Protein AF-A0A2A7AE18-F1 (afdb_monomer_lite)

Organism: NCBI:txid853

Structure (mmCIF, N/CA/C/O backbone):
data_AF-A0A2A7AE18-F1
#
_entry.id   AF-A0A2A7AE18-F1
#
loop_
_atom_site.group_PDB
_atom_site.id
_atom_site.type_symbol
_atom_site.label_atom_id
_atom_site.label_alt_id
_atom_site.label_comp_id
_atom_site.label_asym_id
_atom_site.label_entity_id
_atom_site.label_seq_id
_atom_site.pdbx_PDB_ins_code
_atom_site.Cartn_x
_atom_site.Cartn_y
_atom_site.Cartn_z
_atom_site.occupancy
_atom_site.B_iso_or_equiv
_atom_site.auth_seq_id
_atom_site.auth_comp_id
_atom_site.auth_asym_id
_atom_site.auth_atom_id
_atom_site.pdbx_PDB_model_num
ATOM 1 N N . MET A 1 1 ? 14.161 -3.812 -20.152 1.00 60.28 1 MET A N 1
ATOM 2 C CA . MET A 1 1 ? 13.953 -3.475 -18.732 1.00 60.28 1 MET A CA 1
ATOM 3 C C . MET A 1 1 ? 12.588 -3.995 -18.345 1.00 60.28 1 MET A C 1
ATOM 5 O O . MET A 1 1 ? 11.680 -3.888 -19.164 1.00 60.28 1 MET A O 1
ATOM 9 N N . LYS A 1 2 ? 12.471 -4.636 -17.180 1.00 68.62 2 LYS A N 1
ATOM 10 C CA . LYS A 1 2 ? 11.150 -4.868 -16.589 1.00 68.62 2 LYS A CA 1
ATOM 11 C C . LYS A 1 2 ? 10.619 -3.498 -16.141 1.00 68.62 2 LYS A C 1
ATOM 13 O O . LYS A 1 2 ? 11.445 -2.670 -15.768 1.00 68.62 2 LYS A O 1
ATOM 18 N N . PRO A 1 3 ? 9.318 -3.208 -16.274 1.00 83.00 3 PRO A N 1
ATOM 19 C CA . PRO A 1 3 ? 8.774 -1.961 -15.760 1.00 83.00 3 PRO A CA 1
ATOM 20 C C . PRO A 1 3 ? 8.868 -1.972 -14.228 1.00 83.00 3 PRO A C 1
ATOM 22 O O . PRO A 1 3 ? 8.559 -2.984 -13.594 1.00 83.00 3 PRO A O 1
ATOM 25 N N . GLU A 1 4 ? 9.309 -0.851 -13.667 1.00 87.56 4 GLU A N 1
ATOM 26 C CA . GLU A 1 4 ? 9.551 -0.650 -12.236 1.00 87.56 4 GLU A CA 1
ATOM 27 C C . GLU A 1 4 ? 8.728 0.544 -11.733 1.00 87.56 4 GLU A C 1
ATOM 29 O O . GLU A 1 4 ? 8.354 1.424 -12.518 1.00 87.56 4 GLU A O 1
ATOM 34 N N . ILE A 1 5 ? 8.410 0.557 -10.440 1.00 87.06 5 ILE A N 1
ATOM 35 C CA . ILE A 1 5 ? 7.685 1.640 -9.765 1.00 87.06 5 ILE A CA 1
ATOM 36 C C . ILE A 1 5 ? 8.402 1.992 -8.460 1.00 87.06 5 ILE A C 1
ATOM 38 O O . ILE A 1 5 ? 8.854 1.107 -7.745 1.00 87.06 5 ILE A O 1
ATOM 42 N N . SER A 1 6 ? 8.488 3.280 -8.129 1.00 86.50 6 SER A N 1
ATOM 43 C CA . SER A 1 6 ? 9.035 3.692 -6.836 1.00 86.50 6 SER A CA 1
ATOM 44 C C . SER A 1 6 ? 8.120 3.287 -5.684 1.00 86.50 6 SER A C 1
ATOM 46 O O . SER A 1 6 ? 6.891 3.274 -5.825 1.00 86.50 6 SER A O 1
ATOM 48 N N . VAL A 1 7 ? 8.705 3.035 -4.511 1.00 85.88 7 VAL A N 1
ATOM 49 C CA . VAL A 1 7 ? 7.956 2.759 -3.271 1.00 85.88 7 VAL A CA 1
ATOM 50 C C . VAL A 1 7 ? 6.955 3.881 -2.990 1.00 85.88 7 VAL A C 1
ATOM 52 O O . VAL A 1 7 ? 5.776 3.629 -2.743 1.00 85.88 7 VAL A O 1
ATOM 55 N N . LYS A 1 8 ? 7.404 5.135 -3.131 1.00 83.25 8 LYS A N 1
ATOM 56 C CA . LYS A 1 8 ? 6.574 6.337 -2.993 1.00 83.25 8 LYS A CA 1
ATOM 57 C C . LYS A 1 8 ? 5.353 6.310 -3.911 1.00 83.25 8 LYS A C 1
ATOM 59 O O . LYS A 1 8 ? 4.239 6.574 -3.459 1.00 83.25 8 LYS A O 1
ATOM 64 N N . ASN A 1 9 ? 5.542 5.988 -5.192 1.00 85.06 9 ASN A N 1
ATOM 65 C CA . ASN A 1 9 ? 4.437 5.945 -6.146 1.00 85.06 9 ASN A CA 1
ATOM 66 C C . ASN A 1 9 ? 3.481 4.790 -5.844 1.00 85.06 9 ASN A C 1
ATOM 68 O O . ASN A 1 9 ? 2.273 4.983 -5.948 1.00 85.06 9 ASN A O 1
ATOM 72 N N . LEU A 1 10 ? 3.984 3.622 -5.432 1.00 90.56 10 LEU A N 1
ATOM 73 C CA . LEU A 1 10 ? 3.121 2.508 -5.041 1.00 90.56 10 LEU A CA 1
ATOM 74 C C . LEU A 1 10 ? 2.254 2.863 -3.825 1.00 90.56 10 LEU A C 1
ATOM 76 O O . LEU A 1 10 ? 1.040 2.678 -3.882 1.00 90.56 10 LEU A O 1
ATOM 80 N N . LEU A 1 11 ? 2.851 3.411 -2.760 1.00 89.19 11 LEU A N 1
ATOM 81 C CA . LEU A 1 11 ? 2.122 3.842 -1.560 1.00 89.19 11 LEU A CA 1
ATOM 82 C C . LEU A 1 11 ? 1.065 4.895 -1.902 1.00 89.19 11 LEU A C 1
ATOM 84 O O . LEU A 1 11 ? -0.086 4.786 -1.481 1.00 89.19 11 LEU A O 1
ATOM 88 N N . MET A 1 12 ? 1.427 5.874 -2.734 1.00 87.25 12 MET A N 1
ATOM 89 C CA . MET A 1 12 ? 0.493 6.894 -3.201 1.00 87.25 12 MET A CA 1
ATOM 90 C C . MET A 1 12 ? -0.703 6.277 -3.936 1.00 87.25 12 MET A C 1
ATOM 92 O O . MET A 1 12 ? -1.846 6.614 -3.636 1.00 87.25 12 MET A O 1
ATOM 96 N N . GLN A 1 13 ? -0.461 5.356 -4.873 1.00 91.50 13 GLN A N 1
ATOM 97 C CA . GLN A 1 13 ? -1.529 4.698 -5.633 1.00 91.50 13 GLN A CA 1
ATOM 98 C C . GLN A 1 13 ? -2.395 3.792 -4.749 1.00 91.50 13 GLN A C 1
ATOM 100 O O . GLN A 1 13 ? -3.616 3.752 -4.916 1.00 91.50 13 GLN A O 1
ATOM 105 N N . ALA A 1 14 ? -1.799 3.110 -3.768 1.00 93.75 14 ALA A N 1
ATOM 106 C CA . ALA A 1 14 ? -2.536 2.302 -2.803 1.00 93.75 14 ALA A CA 1
ATOM 107 C C . ALA A 1 14 ? -3.496 3.168 -1.979 1.00 93.75 14 ALA A C 1
ATOM 109 O O . ALA A 1 14 ? -4.699 2.906 -1.965 1.00 93.75 14 ALA A O 1
ATOM 110 N N . PHE A 1 15 ? -3.012 4.259 -1.386 1.00 91.88 15 PHE A N 1
ATOM 111 C CA . PHE A 1 15 ? -3.865 5.145 -0.597 1.00 91.88 15 PHE A CA 1
ATOM 112 C C . PHE A 1 15 ? -4.904 5.883 -1.447 1.00 91.88 15 PHE A C 1
ATOM 114 O O . PHE A 1 15 ? -6.043 6.041 -1.013 1.00 91.88 15 PHE A O 1
ATOM 121 N N . LEU A 1 16 ? -4.572 6.271 -2.682 1.00 91.69 16 LEU A N 1
ATOM 122 C CA . LEU A 1 16 ? -5.553 6.836 -3.614 1.00 91.69 16 LEU A CA 1
ATOM 123 C C . LEU A 1 16 ? -6.672 5.853 -3.936 1.00 91.69 16 LEU A C 1
ATOM 125 O O . LEU A 1 16 ? -7.844 6.227 -3.919 1.00 91.69 16 LEU A O 1
ATOM 129 N N . THR A 1 17 ? -6.320 4.592 -4.171 1.00 94.81 17 THR A N 1
ATOM 130 C CA . THR A 1 17 ? -7.306 3.532 -4.379 1.00 94.81 17 THR A CA 1
ATOM 131 C C . THR A 1 17 ? -8.185 3.358 -3.137 1.00 94.81 17 THR A C 1
ATOM 133 O O . THR A 1 17 ? -9.407 3.252 -3.254 1.00 94.81 17 THR A O 1
ATOM 136 N N . GLY A 1 18 ? -7.587 3.383 -1.942 1.00 93.44 18 GLY A N 1
ATOM 137 C CA . GLY A 1 18 ? -8.306 3.343 -0.669 1.00 93.44 18 GLY A CA 1
ATOM 138 C C . GLY A 1 18 ? -9.305 4.491 -0.513 1.00 93.44 18 GLY A C 1
ATOM 139 O O . GLY A 1 18 ? -10.464 4.252 -0.167 1.00 93.44 18 GLY A O 1
ATOM 140 N N . TRP A 1 19 ? -8.899 5.720 -0.842 1.00 93.06 19 TRP A N 1
ATOM 141 C CA . TRP A 1 19 ? -9.779 6.890 -0.818 1.00 93.06 19 TRP A CA 1
ATOM 142 C C . TRP A 1 19 ? -10.912 6.790 -1.846 1.00 93.06 19 TRP A C 1
ATOM 144 O O . TRP A 1 19 ? -12.069 7.031 -1.498 1.00 93.06 19 TRP A O 1
ATOM 154 N N . GLU A 1 20 ? -10.624 6.379 -3.085 1.00 93.12 20 GLU A N 1
ATOM 155 C CA . GLU A 1 20 ? -11.638 6.188 -4.135 1.00 93.12 20 GLU A CA 1
ATOM 156 C C . GLU A 1 20 ? -12.726 5.185 -3.733 1.00 93.12 20 GLU A C 1
ATOM 158 O O . GLU A 1 20 ? -13.896 5.366 -4.079 1.00 93.12 20 GLU A O 1
ATOM 163 N N . ARG A 1 21 ? -12.353 4.152 -2.967 1.00 92.12 21 ARG A N 1
ATOM 164 C CA . ARG A 1 21 ? -13.270 3.125 -2.446 1.00 92.12 21 ARG A CA 1
ATOM 165 C C . ARG A 1 21 ? -13.933 3.501 -1.119 1.00 92.12 21 ARG A C 1
ATOM 167 O O . ARG A 1 21 ? -14.802 2.762 -0.659 1.00 92.12 21 ARG A O 1
ATOM 174 N N . SER A 1 22 ? -13.521 4.600 -0.494 1.00 89.38 22 SER A N 1
ATOM 175 C CA . SER A 1 22 ? -14.095 5.071 0.766 1.00 89.38 22 SER A CA 1
ATOM 176 C C . SER A 1 22 ? -15.445 5.766 0.550 1.00 89.38 22 SER A C 1
ATOM 178 O O . SER A 1 22 ? -15.900 5.970 -0.576 1.00 89.38 22 SER A O 1
ATOM 180 N N . ASP A 1 23 ? -16.086 6.178 1.642 1.00 90.69 23 ASP A N 1
ATOM 181 C CA . ASP A 1 23 ? -17.271 7.039 1.592 1.00 90.69 23 ASP A CA 1
ATOM 182 C C . ASP A 1 23 ? -16.954 8.496 1.203 1.00 90.69 23 ASP A C 1
ATOM 184 O O . ASP A 1 23 ? -17.877 9.299 1.044 1.00 90.69 23 ASP A O 1
ATOM 188 N N . LYS A 1 24 ? -15.664 8.832 1.034 1.00 89.06 24 LYS A N 1
ATOM 189 C CA . LYS A 1 24 ? -15.155 10.172 0.707 1.00 89.06 24 LYS A CA 1
ATOM 190 C C . LYS A 1 24 ? -15.647 11.235 1.696 1.00 89.06 24 LYS A C 1
ATOM 192 O O . LYS A 1 24 ? -15.893 12.382 1.323 1.00 89.06 24 LYS A O 1
ATOM 197 N N . SER A 1 25 ? -15.789 10.847 2.965 1.00 87.81 25 SER A N 1
ATOM 198 C CA . SER A 1 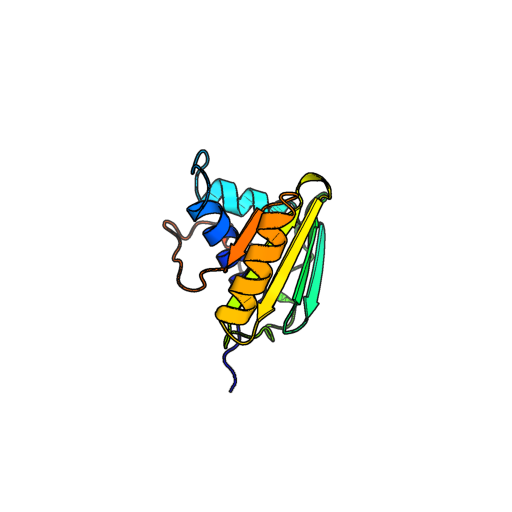25 ? -16.176 11.734 4.070 1.00 87.81 25 SER A CA 1
ATOM 199 C C . SER A 1 25 ? -15.150 12.838 4.351 1.00 87.81 25 SER A C 1
ATOM 201 O O . SER A 1 25 ? -15.529 13.913 4.816 1.00 87.81 25 SER A O 1
ATOM 203 N N . ILE A 1 26 ? -13.878 12.595 4.023 1.00 87.38 26 ILE A N 1
ATOM 204 C CA . ILE A 1 26 ? -12.787 13.575 4.058 1.00 87.38 26 ILE A CA 1
ATOM 205 C C . ILE A 1 26 ? -12.200 13.802 2.661 1.00 87.38 26 ILE A C 1
ATOM 207 O O . ILE A 1 26 ? -12.348 12.977 1.751 1.00 87.38 26 ILE A O 1
ATOM 211 N N . SER A 1 27 ? -11.519 14.936 2.486 1.00 87.31 27 SER A N 1
ATOM 212 C CA . SER A 1 27 ? -10.900 15.281 1.201 1.00 87.31 27 SER A CA 1
ATOM 213 C C . SER A 1 27 ? -9.773 14.310 0.821 1.00 87.31 27 SER A C 1
ATOM 215 O O . SER A 1 27 ? -9.129 13.727 1.693 1.00 87.31 27 SER A O 1
ATOM 217 N N . GLN A 1 28 ? -9.510 14.162 -0.485 1.00 85.69 28 GLN A N 1
ATOM 218 C CA . GLN A 1 28 ? -8.424 13.312 -0.996 1.00 85.69 28 GLN A CA 1
ATOM 219 C C . GLN A 1 28 ? -7.078 13.670 -0.349 1.00 85.69 28 GLN A C 1
ATOM 221 O O . GLN A 1 28 ? -6.341 12.790 0.083 1.00 85.69 28 GLN A O 1
ATOM 226 N N . ASP A 1 29 ? -6.774 14.961 -0.226 1.00 83.38 29 ASP A N 1
ATOM 227 C CA . ASP A 1 29 ? -5.518 15.424 0.364 1.00 83.38 29 ASP A CA 1
ATOM 228 C C . ASP A 1 29 ? -5.420 15.121 1.862 1.00 83.38 29 ASP A C 1
ATOM 230 O O . ASP A 1 29 ? -4.373 14.670 2.324 1.00 83.38 29 ASP A O 1
ATOM 234 N N . GLU A 1 30 ? -6.506 15.322 2.610 1.00 83.94 30 GLU A N 1
ATOM 235 C CA . GLU A 1 30 ? -6.568 15.018 4.044 1.00 83.94 30 GLU A CA 1
ATOM 236 C C . GLU A 1 30 ? -6.377 13.520 4.310 1.00 83.94 30 GLU A C 1
ATOM 238 O O . GLU A 1 30 ? -5.590 13.147 5.180 1.00 83.94 30 GLU A O 1
ATOM 243 N N . TYR A 1 31 ? -7.010 12.663 3.503 1.00 86.06 31 TYR A N 1
ATOM 244 C CA . TYR A 1 31 ? -6.843 11.212 3.593 1.00 86.06 31 TYR A CA 1
ATOM 245 C C . TYR A 1 31 ? -5.392 10.791 3.351 1.00 86.06 31 TYR A C 1
ATOM 247 O O . TYR A 1 31 ? -4.812 10.053 4.145 1.00 86.06 31 TYR A O 1
ATOM 255 N N . LEU A 1 32 ? -4.783 11.282 2.269 1.00 83.56 32 LEU A N 1
ATOM 256 C CA . LEU A 1 32 ? -3.423 10.896 1.887 1.00 83.56 32 LEU A CA 1
ATOM 257 C C . LEU A 1 32 ? -2.386 11.386 2.893 1.00 83.56 32 LEU A C 1
ATOM 259 O O . LEU A 1 32 ? -1.443 10.662 3.198 1.00 83.56 32 LEU A O 1
ATOM 263 N N . GLN A 1 33 ? -2.557 12.597 3.425 1.00 76.94 33 GLN A N 1
ATOM 264 C CA . GLN A 1 33 ? -1.690 13.109 4.484 1.00 76.94 33 GLN A CA 1
ATOM 265 C C . GLN A 1 33 ? -1.796 12.272 5.755 1.00 76.94 33 GLN A C 1
ATOM 267 O O . GLN A 1 33 ? -0.765 11.905 6.312 1.00 76.94 33 GLN A O 1
ATOM 272 N N . SER A 1 34 ? -3.013 11.913 6.166 1.00 80.00 34 SER A N 1
ATOM 273 C CA . SER A 1 34 ? -3.216 11.060 7.336 1.00 80.00 34 SER A CA 1
ATOM 274 C C . SER A 1 34 ? -2.596 9.673 7.154 1.00 80.00 34 SER A C 1
ATOM 276 O O . SER A 1 34 ? -1.946 9.188 8.070 1.00 80.00 34 SER A O 1
ATOM 278 N N . ALA A 1 35 ? -2.765 9.044 5.987 1.00 78.94 35 ALA A N 1
ATOM 279 C CA . ALA A 1 35 ? -2.273 7.688 5.729 1.00 78.94 35 ALA A CA 1
ATOM 280 C C . ALA A 1 35 ? -0.738 7.598 5.686 1.00 78.94 35 ALA A C 1
ATOM 282 O O . ALA A 1 35 ? -0.157 6.596 6.091 1.00 78.94 35 ALA A O 1
ATOM 283 N N . ILE A 1 36 ? -0.067 8.649 5.208 1.00 74.50 36 ILE A N 1
ATOM 284 C CA . ILE A 1 36 ? 1.399 8.690 5.137 1.00 74.50 36 ILE A CA 1
ATOM 285 C C . ILE A 1 36 ? 2.009 8.990 6.511 1.00 74.50 36 ILE A C 1
ATOM 287 O O . ILE A 1 36 ? 3.006 8.379 6.885 1.00 74.50 36 ILE A O 1
ATOM 291 N N . GLN A 1 37 ? 1.414 9.918 7.267 1.00 68.25 37 GLN A N 1
ATOM 292 C CA . GLN A 1 37 ? 1.968 10.401 8.537 1.00 68.25 37 GLN A CA 1
ATOM 293 C C . GLN A 1 37 ? 1.923 9.376 9.672 1.00 68.25 37 GLN A C 1
ATOM 295 O O . GLN A 1 37 ? 2.522 9.632 10.707 1.00 68.25 37 GLN A O 1
ATOM 300 N N . VAL A 1 38 ? 1.227 8.250 9.513 1.00 72.94 38 VAL A N 1
ATOM 301 C CA . VAL A 1 38 ? 1.108 7.226 10.563 1.00 72.94 38 VAL A CA 1
ATOM 302 C C . VAL A 1 38 ? 2.096 6.075 10.408 1.00 72.94 38 VAL A C 1
ATOM 304 O O . VAL A 1 38 ? 2.261 5.315 11.347 1.00 72.94 38 VAL A O 1
ATOM 307 N N . ILE A 1 39 ? 2.780 5.926 9.272 1.00 77.62 39 ILE A N 1
ATOM 308 C CA . ILE A 1 39 ? 3.712 4.804 9.059 1.00 77.62 39 ILE A CA 1
ATOM 309 C C . ILE A 1 39 ? 4.917 4.974 9.989 1.00 77.62 39 ILE A C 1
ATOM 311 O O . ILE A 1 39 ? 5.582 5.986 9.878 1.00 77.62 39 ILE A O 1
ATOM 315 N N . GLU A 1 40 ? 5.234 4.032 10.876 1.00 76.56 40 GLU A N 1
ATOM 316 C CA . GLU A 1 40 ? 6.444 4.076 11.726 1.00 76.56 40 GLU A CA 1
ATOM 317 C C . GLU A 1 40 ? 7.563 3.190 11.168 1.00 76.56 40 GLU A C 1
ATOM 319 O O . GLU A 1 40 ? 8.726 3.590 11.129 1.00 76.56 40 GLU A O 1
ATOM 324 N N . VAL A 1 41 ? 7.212 1.992 10.700 1.00 80.94 41 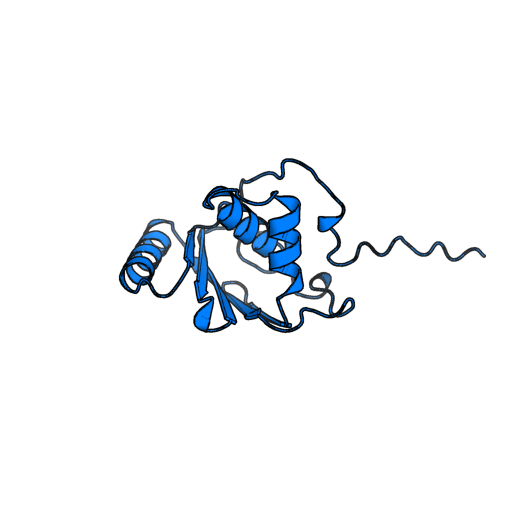VAL A N 1
ATOM 325 C CA . VAL A 1 41 ? 8.157 1.032 10.119 1.00 80.94 41 VAL A CA 1
ATOM 326 C C . VAL A 1 41 ? 7.734 0.729 8.694 1.00 80.94 41 VAL A C 1
ATOM 328 O O . VAL A 1 41 ? 6.558 0.491 8.439 1.00 80.94 41 VAL A O 1
ATOM 331 N N . LEU A 1 42 ? 8.702 0.696 7.775 1.00 84.75 42 LEU A N 1
ATOM 332 C CA . LEU A 1 42 ? 8.493 0.302 6.385 1.00 84.75 42 LEU A CA 1
ATOM 333 C C . LEU A 1 42 ? 9.572 -0.699 5.960 1.00 84.75 42 LEU A C 1
ATOM 335 O O . LEU A 1 42 ? 10.767 -0.402 6.001 1.00 84.75 42 LEU A O 1
ATOM 339 N N . GLN A 1 43 ? 9.150 -1.889 5.546 1.00 84.75 43 GLN A N 1
ATOM 340 C CA . GLN A 1 43 ? 10.008 -2.921 4.968 1.00 84.75 43 GLN A CA 1
ATOM 341 C C . GLN A 1 43 ? 9.618 -3.136 3.510 1.00 84.75 43 GLN A C 1
ATOM 343 O O . GLN A 1 43 ? 8.436 -3.239 3.184 1.00 84.75 43 GLN A O 1
ATOM 348 N N . VAL A 1 44 ? 10.617 -3.182 2.630 1.00 86.94 44 VAL A N 1
ATOM 349 C CA . VAL A 1 44 ? 10.409 -3.205 1.180 1.00 86.94 44 VAL A CA 1
ATOM 350 C C . VAL A 1 44 ? 11.233 -4.316 0.545 1.00 86.94 44 VAL A C 1
ATOM 352 O O . VAL A 1 44 ? 12.452 -4.378 0.695 1.00 86.94 44 VAL A O 1
ATOM 355 N N . GLU A 1 45 ? 10.551 -5.154 -0.222 1.00 88.38 45 GLU A N 1
ATOM 356 C CA . GLU A 1 45 ? 11.094 -6.154 -1.132 1.00 88.38 45 GLU A CA 1
ATOM 357 C C . GLU A 1 45 ? 10.471 -5.957 -2.528 1.00 88.38 45 GLU A C 1
ATOM 359 O O . GLU A 1 45 ? 9.382 -5.393 -2.635 1.00 88.38 45 GLU A O 1
ATOM 364 N N . PRO A 1 46 ? 11.077 -6.466 -3.622 1.00 88.94 46 PRO A N 1
ATOM 365 C CA . PRO A 1 46 ? 10.577 -6.246 -4.989 1.00 88.94 46 PRO A CA 1
ATOM 366 C C . PRO A 1 46 ? 9.103 -6.613 -5.231 1.00 88.94 46 PRO A C 1
ATOM 368 O O . PRO A 1 46 ? 8.481 -6.109 -6.170 1.00 88.94 46 PRO A O 1
ATOM 371 N N . GLU A 1 47 ? 8.559 -7.517 -4.412 1.00 93.12 47 GLU A N 1
ATOM 372 C CA . GLU A 1 47 ? 7.199 -8.048 -4.512 1.00 93.12 47 GLU A CA 1
ATOM 373 C C . GLU A 1 47 ? 6.371 -7.833 -3.234 1.00 93.12 47 GLU A C 1
ATOM 375 O O . GLU A 1 47 ? 5.209 -8.228 -3.208 1.00 93.12 47 GLU A O 1
ATOM 380 N N . ASN A 1 48 ? 6.924 -7.224 -2.182 1.00 91.38 48 ASN A N 1
ATOM 381 C CA . ASN A 1 48 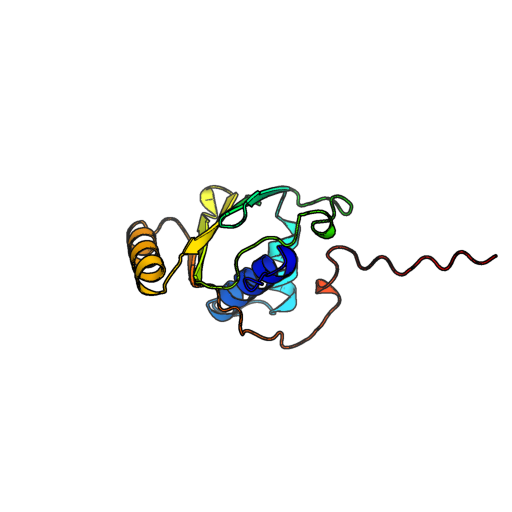? 6.243 -7.065 -0.898 1.00 91.38 48 ASN A CA 1
ATOM 382 C C . ASN A 1 48 ? 6.614 -5.730 -0.247 1.00 91.38 48 ASN A C 1
ATOM 384 O O . ASN A 1 48 ? 7.784 -5.376 -0.153 1.00 91.38 48 ASN A O 1
ATOM 388 N N . VAL A 1 49 ? 5.609 -5.003 0.223 1.00 91.31 49 VAL A N 1
ATOM 389 C CA . VAL A 1 49 ? 5.784 -3.855 1.108 1.00 91.31 49 VAL A CA 1
ATOM 390 C C . VAL A 1 49 ? 5.018 -4.146 2.384 1.00 91.31 49 VAL A C 1
ATOM 392 O O . VAL A 1 49 ? 3.827 -4.438 2.323 1.00 91.31 49 VAL A O 1
ATOM 395 N N . TYR A 1 50 ? 5.682 -4.044 3.525 1.00 90.31 50 TYR A N 1
ATOM 396 C CA . TYR A 1 50 ? 5.076 -4.188 4.842 1.00 90.31 50 TYR A CA 1
ATOM 397 C C . TYR A 1 50 ? 5.255 -2.898 5.631 1.00 90.31 50 TYR A C 1
ATOM 399 O O . TYR A 1 50 ? 6.348 -2.326 5.639 1.00 90.31 50 TYR A O 1
ATOM 407 N N . ALA A 1 51 ? 4.192 -2.453 6.292 1.00 88.75 51 ALA A N 1
ATOM 408 C CA . ALA A 1 51 ? 4.192 -1.246 7.094 1.00 88.75 51 ALA A CA 1
ATOM 409 C C . ALA A 1 51 ? 3.461 -1.451 8.421 1.00 88.75 51 ALA A C 1
ATOM 411 O O . ALA A 1 51 ? 2.385 -2.047 8.453 1.00 88.75 51 ALA A O 1
ATOM 412 N N . GLU A 1 52 ? 4.024 -0.895 9.490 1.00 85.44 52 GLU A N 1
ATOM 413 C CA . GLU A 1 52 ? 3.373 -0.783 10.800 1.00 85.44 52 GLU A CA 1
ATOM 414 C C . GLU A 1 52 ? 3.023 0.683 11.055 1.00 85.44 52 GLU A C 1
ATOM 416 O O . GLU A 1 52 ? 3.840 1.578 10.815 1.00 85.44 52 GLU A O 1
ATOM 421 N N . GLU A 1 53 ? 1.800 0.926 11.517 1.00 79.56 53 GLU A N 1
ATOM 422 C CA . GLU A 1 53 ? 1.323 2.235 11.943 1.00 79.56 53 GLU A CA 1
ATOM 423 C C . GLU A 1 53 ? 1.788 2.530 13.378 1.00 79.56 53 GLU A C 1
ATOM 425 O O . GLU A 1 53 ? 1.783 1.670 14.258 1.00 79.56 53 GLU A O 1
ATOM 430 N N . GLY A 1 54 ? 2.171 3.777 13.621 1.00 73.38 54 GLY A N 1
ATOM 431 C CA . GLY A 1 54 ? 2.716 4.264 14.877 1.00 73.38 54 GLY A CA 1
ATOM 432 C C . GLY A 1 54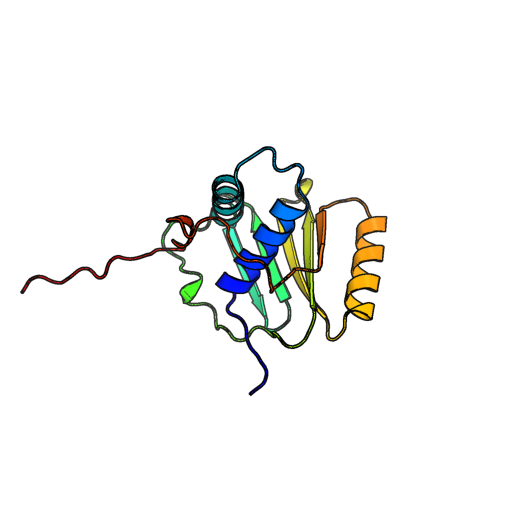 ? 2.771 5.791 14.912 1.00 73.38 54 GLY A C 1
ATOM 433 O O . GLY A 1 54 ? 1.873 6.465 14.407 1.00 73.38 54 GLY A O 1
ATOM 434 N N . LEU A 1 55 ? 3.805 6.378 15.524 1.00 65.50 55 LEU A N 1
ATOM 435 C CA . LEU A 1 55 ? 3.914 7.848 15.666 1.00 65.50 55 LEU A CA 1
ATOM 436 C C . LEU A 1 55 ? 4.284 8.590 14.364 1.00 65.50 55 LEU A C 1
ATOM 438 O O . LEU A 1 55 ? 4.416 9.817 14.388 1.00 65.50 55 LEU A O 1
ATOM 442 N N . GLY A 1 56 ? 4.425 7.858 13.257 1.00 63.47 56 GLY A N 1
ATOM 443 C CA . GLY A 1 56 ? 4.836 8.377 11.960 1.00 63.47 56 GLY A CA 1
ATOM 444 C C . GLY A 1 56 ? 6.339 8.337 11.724 1.00 63.47 56 GLY A C 1
ATOM 445 O O . GLY A 1 56 ? 7.133 8.386 12.665 1.00 63.47 56 GLY A O 1
ATOM 446 N N . LEU A 1 57 ? 6.729 8.307 10.447 1.00 60.59 57 LEU A N 1
ATOM 447 C CA . LEU A 1 57 ? 8.090 8.546 9.991 1.00 60.59 57 LEU A CA 1
ATOM 448 C C . LEU A 1 57 ? 8.374 9.997 10.370 1.00 60.59 57 LEU A C 1
ATOM 450 O O . LEU A 1 57 ? 7.899 10.924 9.712 1.00 60.59 57 LEU A O 1
ATOM 454 N N . THR A 1 58 ? 9.066 10.212 11.488 1.00 52.94 58 THR A N 1
ATOM 455 C CA . THR A 1 58 ? 9.466 11.556 11.903 1.00 52.94 58 THR A CA 1
ATOM 456 C C . THR A 1 58 ? 10.258 12.174 10.759 1.00 52.94 58 THR A C 1
ATOM 458 O O . THR A 1 58 ? 11.246 11.571 10.350 1.00 52.94 58 THR A O 1
ATOM 461 N N . ASP A 1 59 ? 9.798 13.322 10.239 1.00 52.19 59 ASP A N 1
ATOM 462 C CA . ASP A 1 59 ? 10.423 14.108 9.159 1.00 52.19 59 ASP A CA 1
ATOM 463 C C . ASP A 1 59 ? 11.956 13.921 9.139 1.00 52.19 59 ASP A C 1
ATOM 465 O O . ASP A 1 59 ? 12.670 14.538 9.938 1.00 52.19 59 ASP A O 1
ATOM 469 N N . GLY A 1 60 ? 12.466 13.036 8.271 1.00 50.00 60 GLY A N 1
ATOM 470 C CA . GLY A 1 60 ? 13.902 12.745 8.192 1.00 50.00 60 GLY A CA 1
ATOM 471 C C . GLY A 1 60 ? 14.321 11.341 7.737 1.00 50.00 60 GLY A C 1
ATOM 472 O O . GLY A 1 60 ? 15.411 11.223 7.187 1.00 50.00 60 GLY A O 1
ATOM 473 N N . ASP A 1 61 ? 13.496 10.301 7.896 1.00 52.12 61 ASP A N 1
ATOM 474 C CA . ASP A 1 61 ? 13.802 8.947 7.383 1.00 52.12 61 ASP A CA 1
ATOM 475 C C . ASP A 1 61 ? 13.242 8.757 5.961 1.00 52.12 61 ASP A C 1
ATOM 477 O O . ASP A 1 61 ? 12.330 7.967 5.716 1.00 52.12 61 ASP A O 1
ATOM 481 N N . GLU A 1 62 ? 13.751 9.568 5.027 1.00 54.97 62 GLU A N 1
ATOM 482 C CA . GLU A 1 62 ? 13.283 9.688 3.642 1.00 54.97 62 GLU A CA 1
ATOM 483 C C . GLU A 1 62 ? 13.056 8.314 2.969 1.00 54.97 62 GLU A C 1
ATOM 485 O O . GLU A 1 62 ? 13.987 7.545 2.720 1.00 54.97 62 GLU A O 1
ATOM 490 N N . VAL A 1 63 ? 11.802 8.038 2.579 1.00 55.31 63 VAL A N 1
ATOM 491 C CA . VAL A 1 63 ? 11.426 6.911 1.693 1.00 55.31 63 VAL A CA 1
ATOM 492 C C . VAL A 1 63 ? 12.164 6.996 0.346 1.00 55.31 63 VAL A C 1
ATOM 494 O O . VAL A 1 63 ? 12.310 5.989 -0.341 1.00 55.31 63 VAL A O 1
ATOM 497 N N . ASP A 1 64 ? 12.696 8.173 -0.001 1.00 54.38 64 ASP A N 1
ATOM 498 C CA . ASP A 1 64 ? 13.505 8.433 -1.197 1.00 54.38 64 ASP A CA 1
ATOM 499 C C . ASP A 1 64 ? 14.858 7.679 -1.204 1.00 54.38 64 ASP A C 1
ATOM 501 O O . ASP A 1 64 ? 15.552 7.669 -2.222 1.00 54.38 64 ASP A O 1
ATOM 505 N N . HIS A 1 65 ? 15.259 7.039 -0.096 1.00 55.91 65 HIS A N 1
ATOM 506 C CA . HIS A 1 65 ? 16.444 6.170 -0.035 1.00 55.91 65 HIS A CA 1
ATOM 507 C C . HIS A 1 65 ? 16.149 4.685 -0.299 1.00 55.91 65 HIS A C 1
ATOM 509 O O . HIS A 1 65 ? 17.090 3.896 -0.421 1.00 55.91 65 HIS A O 1
ATOM 515 N N . LEU A 1 66 ? 14.875 4.283 -0.351 1.00 61.44 66 LEU A N 1
ATOM 516 C CA . LEU A 1 66 ? 14.492 2.901 -0.632 1.00 61.44 66 LEU A CA 1
ATOM 517 C C . LEU A 1 66 ? 14.580 2.656 -2.141 1.00 61.44 66 LEU A C 1
ATOM 519 O O . LEU A 1 66 ? 14.000 3.398 -2.925 1.00 61.44 66 LEU A O 1
ATOM 523 N N . ASP A 1 67 ? 15.331 1.626 -2.539 1.00 58.75 67 ASP A N 1
ATOM 524 C CA . ASP A 1 67 ? 15.531 1.252 -3.942 1.00 58.75 67 ASP A CA 1
ATOM 525 C C . ASP A 1 67 ? 14.183 1.154 -4.688 1.00 58.75 67 ASP A C 1
ATOM 527 O O . ASP A 1 67 ? 13.290 0.405 -4.287 1.00 58.75 67 ASP A O 1
ATOM 531 N N . ASP A 1 68 ? 14.064 1.853 -5.821 1.00 65.50 68 ASP A N 1
ATOM 532 C CA . ASP A 1 68 ? 12.882 1.891 -6.705 1.00 65.50 68 ASP A CA 1
ATOM 533 C C . ASP A 1 68 ? 12.599 0.553 -7.432 1.00 65.50 68 ASP A C 1
ATOM 535 O O . ASP A 1 68 ? 11.913 0.504 -8.454 1.00 65.50 68 ASP A O 1
ATOM 539 N N . LEU A 1 69 ? 13.133 -0.564 -6.939 1.00 73.38 69 LEU A N 1
ATOM 540 C CA . LEU A 1 69 ? 13.155 -1.858 -7.624 1.00 73.38 69 LEU A CA 1
ATOM 541 C C . LEU A 1 69 ? 11.883 -2.686 -7.380 1.00 73.38 69 LEU A C 1
ATOM 543 O O . LEU A 1 69 ? 11.943 -3.917 -7.282 1.00 73.38 69 LEU A O 1
ATOM 547 N N . LEU A 1 70 ? 10.724 -2.031 -7.277 1.00 88.38 70 LEU A N 1
ATOM 548 C CA . LEU A 1 70 ? 9.441 -2.723 -7.191 1.00 88.38 70 LEU A CA 1
ATOM 549 C C . LEU A 1 70 ? 8.912 -3.070 -8.574 1.00 88.38 70 LEU A C 1
ATOM 551 O O . LEU A 1 70 ? 9.030 -2.305 -9.532 1.00 88.38 70 LEU A O 1
ATOM 555 N N . ARG A 1 71 ? 8.255 -4.223 -8.674 1.00 90.12 71 ARG A N 1
ATOM 556 C CA . ARG A 1 71 ? 7.661 -4.683 -9.931 1.00 90.12 71 ARG A CA 1
ATOM 557 C C . ARG A 1 71 ? 6.459 -3.833 -10.340 1.00 90.12 71 ARG A C 1
ATOM 559 O O . ARG A 1 71 ? 5.540 -3.613 -9.556 1.00 90.12 71 ARG A O 1
ATOM 566 N N . ALA A 1 72 ? 6.404 -3.447 -11.613 1.00 89.44 72 ALA A N 1
ATOM 567 C CA . ALA A 1 72 ? 5.233 -2.800 -12.215 1.00 89.44 72 ALA A CA 1
ATOM 568 C C . ALA A 1 72 ? 4.585 -3.641 -13.337 1.00 89.44 72 ALA A C 1
ATOM 570 O O . ALA A 1 72 ? 3.721 -3.156 -14.061 1.00 89.44 72 ALA A O 1
ATOM 571 N N . ASP A 1 73 ? 4.986 -4.908 -13.498 1.00 90.69 73 ASP A N 1
ATOM 572 C CA . ASP A 1 73 ? 4.505 -5.833 -14.539 1.00 90.69 73 ASP A CA 1
ATOM 573 C C . ASP A 1 73 ? 3.401 -6.797 -14.069 1.00 90.69 73 ASP A C 1
ATOM 575 O O . ASP A 1 73 ? 3.232 -7.866 -14.650 1.00 90.69 73 ASP A O 1
ATOM 579 N N . GLY A 1 74 ? 2.652 -6.445 -13.023 1.00 93.06 74 GLY A N 1
ATOM 580 C CA . GLY A 1 74 ? 1.631 -7.322 -12.446 1.00 93.06 74 GLY A CA 1
ATOM 581 C C . GLY A 1 74 ? 0.540 -6.556 -11.713 1.00 93.06 74 GLY A C 1
ATOM 582 O O . GLY A 1 74 ? 0.136 -5.476 -12.145 1.00 93.06 74 GLY A O 1
ATOM 583 N N . GLN A 1 75 ? 0.026 -7.132 -10.633 1.00 96.12 75 GLN A N 1
ATOM 584 C CA . GLN A 1 75 ? -1.034 -6.550 -9.812 1.00 96.12 75 GLN A CA 1
ATOM 585 C C . GLN A 1 75 ? -0.568 -6.435 -8.370 1.00 96.12 75 GLN A C 1
ATOM 587 O O . GLN A 1 75 ? -0.018 -7.385 -7.825 1.00 96.12 75 GLN A O 1
ATOM 592 N N . TRP A 1 76 ? -0.819 -5.291 -7.748 1.00 97.44 76 TRP A N 1
ATOM 593 C CA . TRP A 1 76 ? -0.575 -5.092 -6.326 1.00 97.44 76 TRP A CA 1
ATOM 594 C C . TRP A 1 76 ? -1.889 -5.215 -5.563 1.00 97.44 76 TRP A C 1
ATOM 596 O O . TRP A 1 76 ? -2.910 -4.676 -5.989 1.00 97.44 76 TRP A O 1
ATOM 606 N N . LEU A 1 77 ? -1.864 -5.927 -4.443 1.00 97.88 77 LEU A N 1
ATOM 607 C CA . LEU A 1 77 ? -2.979 -6.065 -3.517 1.00 97.88 77 LEU A CA 1
ATOM 608 C C . LEU A 1 77 ? -2.608 -5.374 -2.213 1.00 97.88 77 LEU A C 1
ATOM 610 O O . LEU A 1 77 ? -1.602 -5.729 -1.609 1.00 97.88 77 LEU A O 1
ATOM 614 N N . TYR A 1 78 ? -3.427 -4.422 -1.785 1.00 97.44 78 TYR A N 1
ATOM 615 C CA . TYR A 1 78 ? -3.369 -3.826 -0.458 1.00 97.44 78 TYR A CA 1
ATOM 616 C C . TYR A 1 78 ? -4.198 -4.659 0.521 1.00 97.44 78 TYR A C 1
ATOM 618 O O . TYR A 1 78 ? -5.314 -5.071 0.186 1.00 97.44 78 TYR A O 1
ATOM 626 N N . TYR A 1 79 ? -3.674 -4.858 1.726 1.00 96.50 79 TYR A N 1
ATOM 627 C CA . TYR A 1 79 ? -4.380 -5.424 2.869 1.00 96.50 79 TYR A CA 1
ATOM 628 C C . TYR A 1 79 ? -3.941 -4.710 4.148 1.00 96.50 79 TYR A C 1
ATOM 630 O O . TYR A 1 79 ? -2.757 -4.719 4.464 1.00 96.50 79 TYR A O 1
ATOM 638 N N . GLY A 1 80 ? -4.874 -4.096 4.870 1.00 94.12 80 GLY A N 1
ATOM 639 C CA . GLY A 1 80 ? -4.606 -3.399 6.127 1.00 94.12 80 GLY A CA 1
ATOM 640 C C . GLY A 1 80 ? -5.577 -3.813 7.221 1.00 94.12 80 GLY A C 1
ATOM 641 O O . GLY A 1 80 ? -6.777 -3.926 6.966 1.00 94.12 80 GLY A O 1
ATOM 642 N N . VAL A 1 81 ? -5.060 -4.016 8.430 1.00 92.81 81 VAL A N 1
ATOM 643 C CA . VAL A 1 81 ? -5.829 -4.396 9.619 1.00 92.81 81 VAL A CA 1
ATOM 644 C C . VAL A 1 81 ? -5.686 -3.278 10.642 1.00 92.81 81 VAL A C 1
ATOM 646 O O . VAL A 1 81 ? -4.686 -3.192 11.351 1.00 92.81 81 VAL A O 1
ATOM 649 N N . GLU A 1 82 ? -6.693 -2.406 10.713 1.00 85.50 82 GLU A N 1
ATOM 650 C CA . GLU A 1 82 ? -6.674 -1.233 11.602 1.00 85.50 82 GLU A CA 1
ATOM 651 C C . GLU A 1 82 ? -6.550 -1.635 13.081 1.00 85.50 82 GLU A C 1
ATOM 653 O O . GLU A 1 82 ? -5.875 -0.961 13.851 1.00 85.50 82 GLU A O 1
ATOM 658 N N . GLU A 1 83 ? -7.146 -2.763 13.486 1.00 87.56 83 GLU A N 1
ATOM 659 C CA . GLU A 1 83 ? -7.044 -3.259 14.867 1.00 87.56 83 GLU A CA 1
ATOM 660 C C . GLU A 1 83 ? -5.617 -3.683 15.251 1.00 87.56 83 GLU A C 1
ATOM 662 O O . GLU A 1 83 ? -5.253 -3.638 16.428 1.00 87.56 83 GLU A O 1
ATOM 667 N N . GLU A 1 84 ? -4.804 -4.072 14.267 1.00 87.88 84 GLU A N 1
ATOM 668 C CA . GLU A 1 84 ? -3.428 -4.534 14.456 1.00 87.88 84 GLU A CA 1
ATOM 669 C C . GLU A 1 84 ? -2.386 -3.484 14.034 1.00 87.88 84 GLU A C 1
ATOM 671 O O . GLU A 1 84 ? -1.192 -3.738 14.169 1.00 87.88 84 GLU A O 1
ATOM 676 N N . ASN A 1 85 ? -2.817 -2.291 13.599 1.00 88.62 85 ASN A N 1
ATOM 677 C CA . ASN A 1 85 ? -1.954 -1.175 13.191 1.00 88.62 85 ASN A CA 1
ATOM 678 C C . ASN A 1 85 ? -0.915 -1.583 12.132 1.00 88.62 85 ASN A C 1
ATOM 680 O O . ASN A 1 85 ? 0.259 -1.240 12.248 1.00 88.62 85 ASN A O 1
ATOM 684 N N . PHE A 1 86 ? -1.309 -2.336 11.104 1.00 91.56 86 PHE A N 1
ATOM 685 C CA . PHE A 1 86 ? -0.403 -2.658 9.999 1.00 91.56 86 PHE A CA 1
ATOM 686 C C . PHE A 1 86 ? -1.121 -2.711 8.655 1.00 91.56 86 PHE A C 1
ATOM 688 O O . PHE A 1 86 ? -2.329 -2.956 8.564 1.00 91.56 86 PHE A O 1
ATOM 695 N N . PHE A 1 87 ? -0.341 -2.559 7.588 1.00 93.56 87 PHE A N 1
ATOM 696 C CA . PHE A 1 87 ? -0.760 -2.937 6.248 1.00 93.56 87 PHE A CA 1
ATOM 697 C C . PHE A 1 87 ? 0.371 -3.592 5.459 1.00 93.56 87 PHE A C 1
ATOM 699 O O . PHE A 1 87 ? 1.557 -3.396 5.714 1.00 93.56 87 PHE A O 1
ATOM 706 N N . LEU A 1 88 ? -0.014 -4.373 4.458 1.00 94.38 88 LEU A N 1
ATOM 707 C CA . LEU A 1 88 ? 0.875 -4.954 3.470 1.00 94.38 88 LEU A CA 1
ATOM 708 C C . LEU A 1 88 ? 0.386 -4.639 2.060 1.00 94.38 88 LEU A C 1
ATOM 710 O O . LEU A 1 88 ? -0.815 -4.533 1.799 1.00 94.38 88 LEU A O 1
ATOM 714 N N . ILE A 1 89 ? 1.331 -4.527 1.134 1.00 95.50 89 ILE A N 1
ATOM 715 C CA . ILE A 1 89 ? 1.078 -4.442 -0.297 1.00 95.50 89 ILE A CA 1
ATOM 716 C C . ILE A 1 89 ? 1.860 -5.567 -0.967 1.00 95.50 89 ILE A C 1
ATOM 718 O O . ILE A 1 89 ? 3.087 -5.588 -0.936 1.00 95.50 89 ILE A O 1
ATOM 722 N N . GLN A 1 90 ? 1.150 -6.523 -1.559 1.00 96.81 90 GLN A N 1
ATOM 723 C CA . GLN A 1 90 ? 1.735 -7.734 -2.131 1.00 96.81 90 GLN A CA 1
ATOM 724 C C . GLN A 1 90 ? 1.546 -7.761 -3.647 1.00 96.81 90 GLN A C 1
ATOM 726 O O . GLN A 1 90 ? 0.438 -7.565 -4.149 1.00 96.81 90 GLN A O 1
ATOM 731 N N . TRP A 1 91 ? 2.625 -8.033 -4.377 1.00 97.19 91 TRP A N 1
ATOM 732 C CA . TRP A 1 91 ? 2.601 -8.188 -5.826 1.00 97.19 91 TRP A CA 1
ATOM 733 C C . TRP A 1 91 ? 2.174 -9.599 -6.237 1.00 97.19 91 TRP A C 1
ATOM 735 O O . TRP A 1 91 ? 2.554 -10.593 -5.612 1.00 97.19 91 TRP A O 1
ATOM 745 N N . TYR A 1 92 ? 1.439 -9.670 -7.343 1.00 96.94 92 TYR A N 1
ATOM 746 C CA . TYR A 1 92 ? 0.994 -10.881 -8.016 1.00 96.94 92 TYR A CA 1
ATOM 747 C C . TYR A 1 92 ? 1.274 -10.794 -9.524 1.00 96.94 92 TYR A C 1
ATOM 749 O O . TYR A 1 92 ? 1.092 -9.732 -10.127 1.00 96.94 92 TYR A O 1
ATOM 757 N N . PRO A 1 93 ? 1.648 -11.913 -10.170 1.00 95.06 93 PRO A N 1
ATOM 758 C CA . PRO A 1 93 ? 1.984 -11.940 -11.595 1.00 95.06 93 PRO A CA 1
ATOM 759 C C . PRO A 1 93 ? 0.797 -11.706 -12.524 1.00 95.06 93 PRO A C 1
ATOM 761 O O . PRO A 1 93 ? 0.983 -11.298 -13.669 1.00 95.06 93 PRO A O 1
ATOM 764 N N . ASP A 1 94 ? -0.416 -11.973 -12.056 1.00 94.88 94 ASP A N 1
ATOM 765 C CA . ASP A 1 94 ? -1.625 -11.856 -12.849 1.00 94.88 94 ASP A CA 1
ATOM 766 C C . ASP A 1 94 ? -2.831 -11.506 -11.974 1.00 94.88 94 ASP A C 1
ATOM 768 O O . ASP A 1 94 ? -2.839 -11.690 -10.753 1.00 94.88 94 ASP A O 1
ATOM 772 N N . LYS A 1 95 ? -3.873 -10.998 -12.634 1.00 93.75 95 LYS A N 1
ATOM 773 C CA . LYS A 1 95 ? -5.093 -10.547 -11.971 1.00 93.75 95 LYS A CA 1
ATOM 774 C C . LYS A 1 95 ? -5.865 -11.676 -11.297 1.00 93.75 95 LYS A C 1
ATOM 776 O O . LYS A 1 95 ? -6.420 -11.443 -10.233 1.00 93.75 95 LYS A O 1
ATOM 781 N N . ALA A 1 96 ? -5.878 -12.881 -11.864 1.00 96.38 96 ALA A N 1
ATOM 782 C CA . ALA A 1 96 ? -6.631 -13.990 -11.286 1.00 96.38 96 ALA A CA 1
ATOM 783 C C . ALA A 1 96 ? -6.015 -14.440 -9.953 1.00 96.38 96 ALA A C 1
ATOM 785 O O . ALA A 1 96 ? -6.744 -14.681 -8.993 1.00 96.38 96 ALA A O 1
ATOM 786 N N . SER A 1 97 ? -4.683 -14.481 -9.867 1.00 96.31 97 SER A N 1
ATOM 787 C CA . SER A 1 97 ? -3.955 -14.751 -8.623 1.00 96.31 97 SER A CA 1
ATOM 788 C C . SER A 1 97 ? -4.237 -13.690 -7.551 1.00 96.31 97 SER A C 1
ATOM 790 O O . SER A 1 97 ? -4.483 -14.028 -6.393 1.00 96.31 97 SER A O 1
ATOM 792 N N . ALA A 1 98 ? -4.262 -12.413 -7.942 1.00 96.81 98 ALA A N 1
ATOM 793 C CA . ALA A 1 98 ? -4.560 -11.311 -7.029 1.00 96.81 98 ALA A CA 1
ATOM 794 C C . ALA A 1 98 ? -6.028 -11.324 -6.556 1.00 96.81 98 ALA A C 1
ATOM 796 O O . ALA A 1 98 ? -6.296 -11.165 -5.369 1.00 96.81 98 ALA A O 1
ATOM 797 N N . GLU A 1 99 ? -6.982 -11.564 -7.461 1.00 96.69 99 GLU A N 1
ATOM 798 C CA . GLU A 1 99 ? -8.414 -11.679 -7.145 1.00 96.69 99 GLU A CA 1
ATOM 799 C C . GLU A 1 99 ? -8.709 -12.893 -6.253 1.00 96.69 99 GLU A C 1
ATOM 801 O O . GLU A 1 99 ? -9.535 -12.800 -5.347 1.00 96.69 99 GLU A O 1
ATOM 806 N N . ALA A 1 100 ? -8.010 -14.014 -6.458 1.00 97.38 100 ALA A N 1
ATOM 807 C CA . ALA A 1 100 ? -8.120 -15.177 -5.584 1.00 97.38 100 ALA A CA 1
ATOM 808 C C . ALA A 1 100 ? -7.693 -14.834 -4.151 1.00 97.38 100 ALA A C 1
ATOM 810 O O . ALA A 1 100 ? -8.427 -15.134 -3.209 1.00 97.38 100 ALA A O 1
ATOM 811 N N . LYS A 1 101 ? -6.559 -14.138 -3.982 1.00 97.19 101 LYS A N 1
ATOM 812 C CA . LYS A 1 101 ? -6.131 -13.675 -2.658 1.00 97.19 101 LYS A CA 1
ATOM 813 C C . LYS A 1 101 ? -7.103 -12.656 -2.065 1.00 97.19 101 LYS A C 1
ATOM 815 O O . LYS A 1 101 ? -7.417 -12.742 -0.882 1.00 97.19 101 LYS A O 1
ATOM 820 N N . LEU A 1 102 ? -7.595 -11.717 -2.870 1.00 96.81 102 LEU A N 1
ATOM 821 C CA . LEU A 1 102 ? -8.566 -10.719 -2.426 1.00 96.81 102 LEU A CA 1
ATOM 822 C C . LEU A 1 102 ? -9.811 -11.387 -1.832 1.00 96.81 102 LEU A C 1
ATOM 824 O O . LEU A 1 102 ? -10.222 -11.021 -0.736 1.00 96.81 102 LEU A O 1
ATOM 828 N N . ALA A 1 103 ? -10.356 -12.401 -2.507 1.00 96.69 103 ALA A N 1
ATOM 829 C CA . ALA A 1 103 ? -11.520 -13.144 -2.029 1.00 96.69 103 ALA A CA 1
ATOM 830 C C . ALA A 1 103 ? -11.250 -13.906 -0.717 1.00 96.69 103 ALA A C 1
ATOM 832 O O . ALA A 1 103 ? -12.137 -14.001 0.130 1.00 96.69 103 ALA A O 1
ATOM 833 N N . GLU A 1 104 ? -10.036 -14.436 -0.524 1.00 96.25 104 GLU A N 1
ATOM 834 C CA . GLU A 1 104 ? -9.637 -15.047 0.752 1.00 96.25 104 GLU A CA 1
ATOM 835 C C . GLU A 1 104 ? -9.652 -14.026 1.895 1.00 96.25 104 GLU A C 1
ATOM 837 O O . GLU A 1 104 ? -10.191 -14.316 2.959 1.00 96.25 104 GLU A O 1
ATOM 842 N N . LEU A 1 105 ? -9.094 -12.832 1.673 1.00 95.56 105 LEU A N 1
ATOM 843 C CA . LEU A 1 105 ? -9.038 -11.761 2.675 1.00 95.56 105 LEU A CA 1
ATOM 844 C C . LEU A 1 105 ? -10.430 -11.170 2.954 1.00 95.56 105 LEU A C 1
ATOM 846 O O . LEU A 1 105 ? -10.789 -10.924 4.100 1.00 95.56 105 LEU A O 1
ATOM 850 N N . GLU A 1 106 ? -11.267 -11.028 1.924 1.00 94.38 106 GLU A N 1
ATOM 851 C CA . GLU A 1 106 ? -12.677 -10.645 2.083 1.00 94.38 106 GLU A CA 1
ATOM 852 C C . GLU A 1 106 ? -13.469 -11.639 2.935 1.00 94.38 106 GLU A C 1
ATOM 854 O O . GLU A 1 106 ? -14.369 -11.229 3.668 1.00 94.38 106 GLU A O 1
ATOM 859 N N . ALA A 1 107 ? -13.131 -12.928 2.877 1.00 95.50 107 ALA A N 1
ATOM 860 C CA . ALA A 1 107 ? -13.759 -13.943 3.712 1.00 95.50 107 ALA A CA 1
ATOM 861 C C . ALA A 1 107 ? -13.290 -13.903 5.178 1.00 95.50 107 ALA A C 1
ATOM 863 O O . ALA A 1 107 ? -14.041 -14.355 6.046 1.00 95.50 107 ALA A O 1
ATOM 864 N N . LEU A 1 108 ? -12.088 -13.381 5.461 1.00 94.69 108 LEU A N 1
ATOM 865 C CA . LEU A 1 108 ? -11.616 -13.147 6.832 1.00 94.69 108 LEU A CA 1
ATOM 866 C C . LEU A 1 108 ? -12.384 -11.994 7.485 1.00 94.69 108 LEU A C 1
ATOM 868 O O . LEU A 1 108 ? -12.858 -12.140 8.611 1.00 94.69 108 LEU A O 1
ATOM 872 N N . GLY A 1 109 ? -12.574 -10.892 6.751 1.00 92.19 109 GLY A N 1
ATOM 873 C CA . GLY A 1 109 ? -13.376 -9.749 7.201 1.00 92.19 109 GLY A CA 1
ATOM 874 C C . GLY A 1 109 ? -12.772 -8.981 8.383 1.00 92.19 109 GLY A C 1
ATOM 875 O O . GLY A 1 109 ? -13.503 -8.309 9.107 1.00 92.19 109 GLY A O 1
ATOM 876 N N . ASP A 1 110 ? -11.464 -9.102 8.579 1.00 92.62 110 ASP A N 1
ATOM 877 C CA . ASP A 1 110 ? -10.652 -8.499 9.641 1.00 92.62 110 ASP A CA 1
ATOM 878 C C . ASP A 1 110 ? -10.032 -7.150 9.246 1.00 92.62 110 ASP A C 1
ATOM 880 O O . ASP A 1 110 ? -9.536 -6.423 10.101 1.00 92.62 110 ASP A O 1
ATOM 884 N N . GLY A 1 111 ? -10.095 -6.775 7.967 1.00 92.19 111 GLY A N 1
ATOM 885 C CA . GLY A 1 111 ? -9.442 -5.567 7.482 1.00 92.19 111 GLY A CA 1
ATOM 886 C C . GLY A 1 111 ? -10.037 -4.959 6.217 1.00 92.19 111 GLY A C 1
ATOM 887 O O . GLY A 1 111 ? -11.177 -5.216 5.815 1.00 92.19 111 GLY A O 1
ATOM 888 N N . LYS A 1 112 ? -9.233 -4.092 5.601 1.00 93.44 112 LYS A N 1
ATOM 889 C CA . LYS A 1 1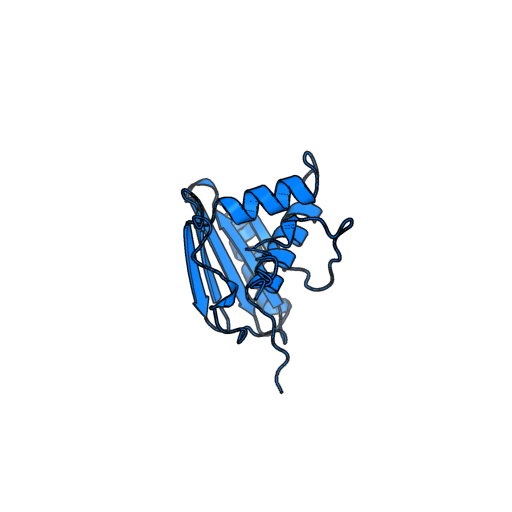12 ? -9.485 -3.460 4.305 1.00 93.44 112 LYS A CA 1
ATOM 890 C C . LYS A 1 112 ? -8.565 -4.068 3.259 1.00 93.44 112 LYS A C 1
ATOM 892 O O . LYS A 1 112 ? -7.348 -4.044 3.412 1.00 93.44 112 LYS A O 1
ATOM 897 N N . GLN A 1 113 ? -9.145 -4.508 2.146 1.00 96.25 113 GLN A N 1
ATOM 898 C CA . GLN A 1 113 ? -8.414 -5.131 1.047 1.00 96.25 113 GLN A CA 1
ATOM 899 C C . GLN A 1 113 ? -8.905 -4.644 -0.313 1.00 96.25 113 GLN A C 1
ATOM 901 O O . GLN A 1 113 ? -10.104 -4.412 -0.525 1.00 96.25 113 GLN A O 1
ATOM 906 N N . TYR A 1 114 ? -7.964 -4.462 -1.237 1.00 97.19 114 TYR A N 1
ATOM 907 C CA . TYR A 1 114 ? -8.241 -4.078 -2.619 1.00 97.19 114 TYR A CA 1
ATOM 908 C C . TYR A 1 114 ? -7.047 -4.296 -3.539 1.00 97.19 114 TYR A C 1
ATOM 910 O O . TYR A 1 114 ? -5.896 -4.258 -3.118 1.00 97.19 114 TYR A O 1
ATOM 918 N N . LEU A 1 115 ? -7.336 -4.456 -4.831 1.00 97.38 115 LEU A N 1
ATOM 919 C CA . LEU A 1 115 ? -6.324 -4.310 -5.872 1.00 97.38 115 LEU A CA 1
ATOM 920 C C . LEU A 1 115 ? -5.999 -2.829 -6.052 1.00 97.38 115 LEU A C 1
ATOM 922 O O . LEU A 1 115 ? -6.915 -2.020 -6.180 1.00 97.38 115 LEU A O 1
ATOM 926 N N . VAL A 1 116 ? -4.713 -2.496 -6.065 1.00 96.44 116 VAL A N 1
ATOM 927 C CA . VAL A 1 116 ? -4.212 -1.134 -6.260 1.00 96.44 116 VAL A CA 1
ATOM 928 C C . VAL A 1 116 ? -4.355 -0.744 -7.729 1.00 96.44 116 VAL A C 1
ATOM 930 O O . VAL A 1 116 ? -3.835 -1.427 -8.616 1.00 96.44 116 VAL A O 1
ATOM 933 N N . ASP A 1 117 ? -5.025 0.375 -7.989 1.00 94.44 117 ASP A N 1
ATOM 934 C CA . ASP A 1 117 ? -5.136 0.946 -9.326 1.00 94.44 117 ASP A CA 1
ATOM 935 C C . ASP A 1 117 ? -3.982 1.923 -9.571 1.00 94.44 117 ASP A C 1
ATOM 937 O O . ASP A 1 117 ? -3.989 3.057 -9.104 1.00 94.44 117 ASP A O 1
ATOM 941 N N . LEU A 1 118 ? -2.975 1.474 -10.326 1.00 90.94 118 LEU A N 1
ATOM 942 C CA . LEU A 1 118 ? -1.799 2.281 -10.672 1.00 90.94 118 LEU A CA 1
ATOM 943 C C . LEU A 1 118 ? -2.088 3.388 -11.702 1.00 90.94 118 LEU A C 1
ATOM 945 O O . LEU A 1 118 ? -1.179 4.146 -12.045 1.00 90.94 118 LEU A O 1
ATOM 949 N N . SER A 1 119 ? -3.308 3.460 -12.245 1.00 88.88 119 SER A N 1
ATOM 950 C CA . SER A 1 119 ? -3.700 4.451 -13.252 1.00 88.88 119 SER A CA 1
ATOM 951 C C . SER A 1 119 ? -4.373 5.693 -12.667 1.00 88.88 119 SER A C 1
ATOM 953 O O . SER A 1 119 ? -4.633 6.643 -13.412 1.00 88.88 119 SER A O 1
ATOM 955 N N . LEU A 1 120 ? -4.639 5.714 -11.354 1.00 86.69 120 LEU A N 1
ATOM 956 C CA . LEU A 1 120 ? -5.325 6.830 -10.718 1.00 86.69 120 LEU A CA 1
ATOM 957 C C . LEU A 1 120 ? -4.478 8.104 -10.755 1.00 86.69 120 LEU A C 1
ATOM 959 O O . LEU A 1 120 ? -3.262 8.115 -10.538 1.00 86.69 120 LEU A O 1
ATOM 963 N N . THR A 1 121 ? -5.170 9.210 -11.009 1.00 77.25 121 THR A N 1
ATOM 964 C CA . THR A 1 121 ? -4.609 10.559 -11.022 1.00 77.25 121 THR A CA 1
ATOM 965 C C . THR A 1 121 ? -5.225 11.380 -9.903 1.00 77.25 121 THR A C 1
ATOM 967 O O . THR A 1 121 ? -6.442 11.364 -9.725 1.00 77.25 121 THR A O 1
ATOM 970 N N . ARG A 1 122 ? -4.395 12.138 -9.184 1.00 70.31 122 ARG A N 1
ATOM 971 C CA . ARG A 1 122 ? -4.864 13.059 -8.142 1.00 70.31 122 ARG A CA 1
ATOM 972 C C . ARG A 1 122 ? -5.649 14.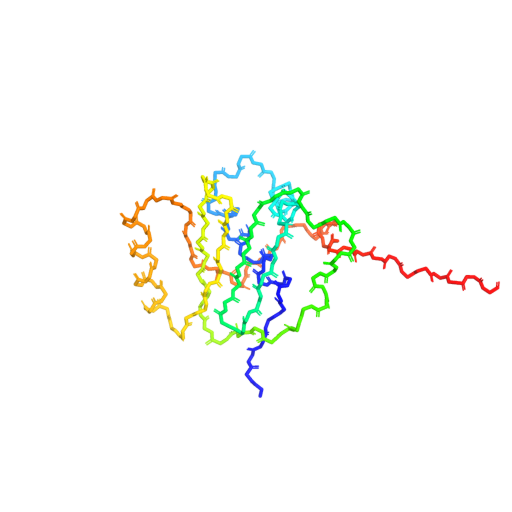217 -8.741 1.00 70.31 122 ARG A C 1
ATOM 974 O O . ARG A 1 122 ? -5.298 14.716 -9.810 1.00 70.31 122 ARG A O 1
ATOM 981 N N . GLU A 1 123 ? -6.663 14.676 -8.013 1.00 66.25 123 GLU A N 1
ATOM 982 C CA . GLU A 1 123 ? -7.460 15.842 -8.411 1.00 66.25 123 GLU A CA 1
ATOM 983 C C . GLU A 1 123 ? -6.683 17.153 -8.213 1.00 66.25 123 GLU A C 1
ATOM 985 O O . GLU A 1 123 ? -6.814 18.066 -9.024 1.00 66.25 123 GLU A O 1
ATOM 990 N N . ASN A 1 124 ? -5.821 17.224 -7.189 1.00 63.56 124 ASN A N 1
ATOM 991 C CA . ASN A 1 124 ? -4.903 18.339 -6.953 1.00 63.56 124 ASN A CA 1
ATOM 992 C C . ASN A 1 124 ? -3.487 17.825 -6.629 1.00 63.56 124 ASN A C 1
ATOM 994 O O . ASN A 1 124 ? -3.310 17.122 -5.633 1.00 63.56 124 ASN A O 1
ATOM 998 N N . PRO A 1 125 ? -2.450 18.194 -7.403 1.00 55.94 125 PRO A N 1
ATOM 999 C CA . PRO A 1 125 ? -1.068 18.070 -6.952 1.00 55.94 125 PRO A CA 1
ATOM 1000 C C . PRO A 1 125 ? -0.818 19.149 -5.886 1.00 55.94 125 PRO A C 1
ATOM 1002 O O . PRO A 1 125 ? -0.537 20.305 -6.199 1.00 55.94 125 PRO A O 1
ATOM 1005 N N . SER A 1 126 ? -1.046 18.813 -4.617 1.00 54.34 126 SER A N 1
ATOM 1006 C CA . SER A 1 126 ? -0.792 19.694 -3.471 1.00 54.34 126 SER A CA 1
ATOM 1007 C C . SER A 1 126 ? 0.504 19.303 -2.747 1.00 54.34 126 SER A C 1
ATOM 1009 O O . SER A 1 126 ? 1.127 18.290 -3.056 1.00 54.34 126 SER A O 1
ATOM 1011 N N . ALA A 1 127 ? 0.903 20.089 -1.738 1.00 49.09 127 ALA A N 1
ATOM 1012 C CA . ALA A 1 127 ? 2.104 19.880 -0.916 1.00 49.09 127 ALA A CA 1
ATOM 1013 C C . ALA A 1 127 ? 2.195 18.500 -0.226 1.00 49.09 127 ALA A C 1
ATOM 1015 O O . ALA A 1 127 ? 3.219 18.185 0.369 1.00 49.09 127 ALA A O 1
ATOM 1016 N N . ALA A 1 128 ? 1.161 17.662 -0.339 1.00 45.94 128 ALA A N 1
ATOM 1017 C CA . ALA A 1 128 ? 1.173 16.252 0.025 1.00 45.94 128 ALA A CA 1
ATOM 1018 C C . ALA A 1 128 ? 2.147 15.381 -0.800 1.00 45.94 128 ALA A C 1
ATOM 1020 O O . ALA A 1 128 ? 2.312 14.200 -0.503 1.00 45.94 128 ALA A O 1
ATOM 1021 N N . GLU A 1 129 ? 2.796 15.943 -1.826 1.00 47.31 129 GLU A N 1
ATOM 1022 C CA . GLU A 1 129 ? 3.988 15.365 -2.467 1.00 47.31 129 GLU A CA 1
ATOM 1023 C C . GLU A 1 129 ? 5.225 15.360 -1.550 1.00 47.31 129 GLU A C 1
ATOM 1025 O O . GLU A 1 129 ? 6.198 14.645 -1.832 1.00 47.31 129 GLU A O 1
ATOM 1030 N N . ASN A 1 130 ? 5.185 16.126 -0.450 1.00 47.25 130 ASN A N 1
ATOM 1031 C CA . ASN A 1 130 ? 6.246 16.204 0.543 1.00 47.25 130 ASN A CA 1
ATOM 1032 C C . ASN A 1 130 ? 6.280 14.954 1.417 1.00 47.25 130 ASN A C 1
ATOM 1034 O O . ASN A 1 130 ? 5.965 14.995 2.598 1.00 47.25 130 ASN A O 1
ATOM 1038 N N . PHE A 1 131 ? 6.864 13.903 0.863 1.00 47.06 131 PHE A N 1
ATOM 1039 C CA . PHE A 1 131 ? 7.807 13.071 1.612 1.00 47.06 131 PHE A CA 1
ATOM 1040 C C . PHE A 1 131 ? 9.118 13.852 1.895 1.00 47.06 131 PHE A C 1
ATOM 1042 O O . PHE A 1 131 ? 10.202 13.299 1.834 1.00 47.06 131 PHE A O 1
ATOM 1049 N N . GLY A 1 132 ? 9.017 15.167 2.140 1.00 38.78 132 GLY A N 1
ATOM 1050 C CA . GLY A 1 132 ? 10.114 16.133 2.092 1.00 38.78 132 GLY A CA 1
ATOM 1051 C C . GLY A 1 132 ? 10.387 16.711 0.693 1.00 38.78 132 GLY A C 1
ATOM 1052 O O . GLY A 1 132 ? 11.335 16.312 0.030 1.00 38.78 132 GLY A O 1
ATOM 1053 N N . SER A 1 133 ? 9.667 17.756 0.248 1.00 34.84 133 SER A N 1
ATOM 1054 C CA . SER A 1 133 ? 10.327 18.731 -0.642 1.00 34.84 133 SER A CA 1
ATOM 1055 C C . SER A 1 133 ? 11.242 19.567 0.229 1.00 34.84 133 SER A C 1
ATOM 1057 O O . SER A 1 133 ? 10.868 20.638 0.720 1.00 34.84 133 SER A O 1
ATOM 1059 N N . SER A 1 134 ? 12.473 19.101 0.394 1.00 36.59 134 SER A N 1
ATOM 1060 C CA . SER A 1 134 ? 13.559 20.037 0.613 1.00 36.59 134 SER A CA 1
ATOM 1061 C C . SER A 1 134 ? 13.579 20.970 -0.594 1.00 36.59 134 SER A C 1
ATOM 1063 O O . SER A 1 134 ? 14.006 20.607 -1.690 1.00 36.59 134 SER A O 1
ATOM 1065 N N . ASN A 1 135 ? 13.101 22.201 -0.402 1.00 32.91 135 ASN A N 1
ATOM 1066 C CA . ASN A 1 135 ? 13.567 23.314 -1.218 1.00 32.91 135 ASN A CA 1
ATOM 1067 C C . ASN A 1 135 ? 15.091 23.165 -1.338 1.00 32.91 135 ASN A C 1
ATOM 1069 O O . ASN A 1 135 ? 15.734 22.983 -0.298 1.00 32.91 135 ASN A O 1
ATOM 1073 N N . PRO A 1 136 ? 15.703 23.259 -2.532 1.00 38.91 136 PRO A N 1
ATOM 1074 C CA . PRO A 1 136 ? 17.147 23.367 -2.584 1.00 38.91 136 PRO A CA 1
ATOM 1075 C C . PRO A 1 136 ? 17.506 24.598 -1.757 1.00 38.91 136 PRO A C 1
ATOM 1077 O O . PRO A 1 136 ? 17.155 25.725 -2.121 1.00 38.91 136 PRO A O 1
ATOM 1080 N N . VAL A 1 137 ? 18.165 24.392 -0.613 1.00 41.12 137 VAL A N 1
ATOM 1081 C CA . VAL A 1 137 ? 18.859 25.470 0.078 1.00 41.12 137 VAL A CA 1
ATOM 1082 C C . VAL A 1 137 ? 19.867 25.980 -0.938 1.00 41.12 137 VAL A C 1
ATOM 1084 O O . VAL A 1 137 ? 20.928 25.397 -1.151 1.00 41.12 137 VAL A O 1
ATOM 1087 N N . GLN A 1 138 ? 19.497 27.057 -1.630 1.00 43.88 138 GLN A N 1
ATOM 1088 C CA . GLN A 1 138 ? 20.441 27.874 -2.358 1.00 43.88 138 GLN A CA 1
ATOM 1089 C C . GLN A 1 138 ? 21.409 28.401 -1.305 1.00 43.88 138 GLN A C 1
ATOM 1091 O O . GLN A 1 138 ? 21.110 29.362 -0.593 1.00 43.88 138 GLN A O 1
ATOM 1096 N N . LEU A 1 139 ? 22.554 27.731 -1.183 1.00 37.59 139 LEU A N 1
ATOM 1097 C CA . LEU A 1 139 ? 23.736 28.267 -0.534 1.00 37.59 139 LEU A CA 1
ATOM 1098 C C . LEU A 1 139 ? 24.053 29.586 -1.237 1.00 37.59 139 LEU A C 1
ATOM 1100 O O . LEU A 1 139 ? 24.628 29.611 -2.326 1.00 37.59 139 LEU A O 1
ATOM 1104 N N . ARG A 1 140 ? 23.604 30.692 -0.640 1.00 42.31 140 ARG A N 1
ATOM 1105 C CA . ARG A 1 140 ? 24.068 32.019 -1.026 1.00 42.31 140 ARG A CA 1
ATOM 1106 C C . ARG A 1 140 ? 25.564 32.044 -0.723 1.00 42.31 140 ARG A C 1
ATOM 1108 O O . ARG A 1 140 ? 25.956 31.806 0.418 1.00 42.31 140 ARG A O 1
ATOM 1115 N N . SER A 1 141 ? 26.356 32.228 -1.779 1.00 51.00 141 SER A N 1
ATOM 1116 C CA . SER A 1 141 ? 27.794 32.503 -1.701 1.00 51.00 141 SER A CA 1
ATOM 1117 C C . SER A 1 141 ? 28.073 33.809 -0.967 1.00 51.00 141 SER A C 1
ATOM 1119 O O . SER A 1 141 ? 27.191 34.700 -1.003 1.00 51.00 141 SER A O 1
#

Radius of gyration: 15.81 Å; chains: 1; bounding box: 45×48×34 Å

Foldseek 3Di:
DFDFAQPLLQLLLQQLVVCVPDPVPDPSLVSLLVSQQQWDDWDDDQFKIKTAGHRGPPLPPQSVPPDRNHGPQFWWKKWDQVVRRMIMIGTDNYDVVRVVVQVVSVVVVRTDMDIGDSPDDDPDPDPSVPCDPPPPPPPDD

Sequence (141 aa):
MKPEISVKNLLMQAFLTGWERSDKSISQDEYLQSAIQVIEVLQVEPENVYAEEGLGLTDGDEVDHLDDLLRADGQWLYYGVEEENFFLIQWYPDKASAEAKLAELEALGDGKQYLVDLSLTRENPSAAENFGSSNPVQLRS

Secondary structure (DSSP, 8-state):
---EE-HHHHHHHHHHHHHHTS---S-HHHHHHHHHHTEEEEEEETTEEEEEESS---TTS-GGGS---EE-SSEEEEEEEGGGTEEEEEEESSHHHHHHHHHHHHHH-SSEEEE--TT---S---GGG-S----------

pLDDT: mean 80.06, std 18.03, range [32.91, 97.88]